Protein AF-A0A9D7BAR5-F1 (afdb_monomer_lite)

Structure (mmCIF, N/CA/C/O backbone):
data_AF-A0A9D7BAR5-F1
#
_entry.id   AF-A0A9D7BAR5-F1
#
loop_
_atom_site.group_PDB
_atom_site.id
_atom_site.type_symbol
_atom_site.label_atom_id
_atom_site.label_alt_id
_atom_site.label_comp_id
_atom_site.label_asym_id
_atom_site.label_entity_id
_atom_site.label_seq_id
_atom_site.pdbx_PDB_ins_code
_atom_site.Cartn_x
_atom_site.Cartn_y
_atom_site.Cartn_z
_atom_site.occupancy
_atom_site.B_iso_or_equiv
_atom_site.auth_seq_id
_atom_site.auth_comp_id
_atom_site.auth_asym_id
_atom_site.auth_atom_id
_atom_site.pdbx_PDB_model_num
ATOM 1 N N . MET A 1 1 ? -45.565 -41.784 27.135 1.00 42.75 1 MET A N 1
ATOM 2 C CA . MET A 1 1 ? -44.894 -41.894 25.822 1.00 42.75 1 MET A CA 1
ATOM 3 C C . MET A 1 1 ? -45.715 -41.114 24.814 1.00 42.75 1 MET A C 1
ATOM 5 O O . MET A 1 1 ? -46.923 -41.298 24.802 1.00 42.75 1 MET A O 1
ATOM 9 N N . ARG A 1 2 ? -45.042 -40.279 24.010 1.00 35.97 2 ARG A N 1
ATOM 10 C CA . ARG A 1 2 ? -45.572 -39.461 22.900 1.00 35.97 2 ARG A CA 1
ATOM 11 C C . ARG A 1 2 ? -46.379 -38.216 23.296 1.00 35.97 2 ARG A C 1
ATOM 13 O O . ARG A 1 2 ? -47.596 -38.167 23.201 1.00 35.97 2 ARG A O 1
ATOM 20 N N . THR A 1 3 ? -45.622 -37.194 23.694 1.00 33.78 3 THR A N 1
ATOM 21 C CA . THR A 1 3 ? -45.846 -35.779 23.347 1.00 33.78 3 THR A CA 1
ATOM 22 C C . THR A 1 3 ? -45.961 -35.663 21.813 1.00 33.78 3 THR A C 1
ATOM 24 O O . THR A 1 3 ? -45.252 -36.369 21.100 1.00 33.78 3 THR A O 1
ATOM 27 N N . LEU A 1 4 ? -46.924 -34.939 21.237 1.00 31.20 4 LEU A N 1
ATOM 28 C CA . LEU A 1 4 ? -47.042 -33.475 21.181 1.00 31.20 4 LEU A CA 1
ATOM 29 C C . LEU A 1 4 ? -48.528 -33.047 21.157 1.00 31.20 4 LEU A C 1
ATOM 31 O O . LEU A 1 4 ? -49.293 -33.640 20.392 1.00 31.20 4 LEU A O 1
ATOM 35 N N . PRO A 1 5 ? -48.953 -32.012 21.908 1.00 35.25 5 PRO A N 1
ATOM 36 C CA . PRO A 1 5 ? -50.265 -31.411 21.725 1.00 35.25 5 PRO A CA 1
ATOM 37 C C . PRO A 1 5 ? -50.228 -30.293 20.666 1.00 35.25 5 PRO A C 1
ATOM 39 O O . PRO A 1 5 ? -49.373 -29.414 20.685 1.00 35.25 5 PRO A O 1
ATOM 42 N N . THR A 1 6 ? -51.195 -30.373 19.754 1.00 39.97 6 THR A N 1
ATOM 43 C CA . THR A 1 6 ? -52.122 -29.293 19.380 1.00 39.97 6 THR A CA 1
ATOM 44 C C . THR A 1 6 ? -51.532 -27.949 18.926 1.00 39.97 6 THR A C 1
ATOM 46 O O . THR A 1 6 ? -51.162 -27.098 19.730 1.00 39.97 6 THR A O 1
ATOM 49 N N . ILE A 1 7 ? -51.582 -27.712 17.610 1.00 48.50 7 ILE A N 1
ATOM 50 C CA . ILE A 1 7 ? -51.491 -26.381 16.995 1.00 48.50 7 ILE A CA 1
ATOM 51 C C . ILE A 1 7 ? -52.663 -25.542 17.521 1.00 48.50 7 ILE A C 1
ATOM 53 O O . ILE A 1 7 ? -53.803 -25.714 17.096 1.00 48.50 7 ILE A O 1
ATOM 57 N N . ALA A 1 8 ? -52.382 -24.658 18.475 1.00 39.81 8 ALA A N 1
ATOM 58 C CA . ALA A 1 8 ? -53.286 -23.598 18.888 1.00 39.81 8 ALA A CA 1
ATOM 59 C C . ALA A 1 8 ? -52.823 -22.304 18.217 1.00 39.81 8 ALA A C 1
ATOM 61 O O . ALA A 1 8 ? -51.756 -21.767 18.515 1.00 39.81 8 ALA A O 1
ATOM 62 N N . LEU A 1 9 ? -53.636 -21.839 17.273 1.00 40.06 9 LEU A N 1
ATOM 63 C CA . LEU A 1 9 ? -53.497 -20.556 16.607 1.00 40.06 9 LEU A CA 1
ATOM 64 C C . LEU A 1 9 ? -53.722 -19.449 17.653 1.00 40.06 9 LEU A C 1
ATOM 66 O O . LEU A 1 9 ? -54.859 -19.153 18.014 1.00 40.06 9 LEU A O 1
ATOM 70 N N . PHE A 1 10 ? -52.641 -18.866 18.173 1.00 37.53 10 PHE A N 1
ATOM 71 C CA . PHE A 1 10 ? -52.701 -17.670 19.010 1.00 37.53 10 PHE A CA 1
ATOM 72 C C . PHE A 1 10 ? -52.436 -16.440 18.143 1.00 37.53 10 PHE A C 1
ATOM 74 O O . PHE A 1 10 ? -51.333 -16.226 17.648 1.00 37.53 10 PHE A O 1
ATOM 81 N N . CYS A 1 11 ? -53.476 -15.630 17.969 1.00 43.91 11 CYS A N 1
ATOM 82 C CA . CYS A 1 11 ? -53.365 -14.256 17.508 1.00 43.91 11 CYS A CA 1
ATOM 83 C C . CYS A 1 11 ? -52.534 -13.472 18.535 1.00 43.91 11 CYS A C 1
ATOM 85 O O . CYS A 1 11 ? -53.003 -13.205 19.640 1.00 43.91 11 CYS A O 1
ATOM 87 N N . CYS A 1 12 ? -51.288 -13.149 18.191 1.00 31.33 12 CYS A N 1
ATOM 88 C CA . CYS A 1 12 ? -50.472 -12.180 18.910 1.00 31.33 12 CYS A CA 1
ATOM 89 C C . CYS A 1 12 ? -49.635 -11.406 17.884 1.00 31.33 12 CYS A C 1
ATOM 91 O O . CYS A 1 12 ? -48.953 -11.978 17.038 1.00 31.33 12 CYS A O 1
ATOM 93 N N . THR A 1 13 ? -49.773 -10.090 17.911 1.00 55.88 13 THR A N 1
ATOM 94 C CA . THR A 1 13 ? -49.319 -9.114 16.921 1.00 55.88 13 THR A CA 1
ATOM 95 C C . THR A 1 13 ? -47.815 -8.849 16.991 1.00 55.88 13 THR A C 1
ATOM 97 O O . THR A 1 13 ? -47.392 -7.840 17.554 1.00 55.88 13 THR A O 1
ATOM 100 N N . ALA A 1 14 ? -46.990 -9.711 16.405 1.00 48.66 14 ALA A N 1
ATOM 101 C CA . ALA A 1 14 ? -45.599 -9.375 16.118 1.00 48.66 14 ALA A CA 1
ATOM 102 C C . ALA A 1 14 ? -45.027 -10.294 15.035 1.00 48.66 14 ALA A C 1
ATOM 104 O O . ALA A 1 14 ? -45.333 -11.480 15.012 1.00 48.66 14 ALA A O 1
ATOM 105 N N . LEU A 1 15 ? -44.107 -9.737 14.242 1.00 50.84 15 LEU A N 1
ATOM 106 C CA . LEU A 1 15 ? -43.194 -10.413 13.309 1.00 50.84 15 LEU A CA 1
ATOM 107 C C . LEU A 1 15 ? -43.725 -10.637 11.887 1.00 50.84 15 LEU A C 1
ATOM 109 O O . LEU A 1 15 ? -44.069 -11.751 11.523 1.00 50.84 15 LEU A O 1
ATOM 113 N N . TRP A 1 16 ? -43.694 -9.585 11.064 1.00 46.00 16 TRP A N 1
ATOM 114 C CA . TRP A 1 16 ? -43.339 -9.667 9.634 1.00 46.00 16 TRP A CA 1
ATOM 115 C C . TRP A 1 16 ? -43.219 -8.231 9.093 1.00 46.00 16 TRP A C 1
ATOM 117 O O . TRP A 1 16 ? -44.154 -7.644 8.568 1.00 46.00 16 TRP A O 1
ATOM 127 N N . SER A 1 17 ? -42.143 -7.498 9.320 1.00 46.53 17 SER A N 1
ATOM 128 C CA . SER A 1 17 ? -40.922 -7.638 8.539 1.00 46.53 17 SER A CA 1
ATOM 129 C C . SER A 1 17 ? -39.871 -6.808 9.264 1.00 46.53 17 SER A C 1
ATOM 131 O O . SER A 1 17 ? -39.924 -5.581 9.225 1.00 46.53 17 SER A O 1
ATOM 133 N N . ALA A 1 18 ? -38.933 -7.442 9.961 1.00 41.94 18 ALA A N 1
ATOM 134 C CA . ALA A 1 18 ? -37.708 -6.730 10.280 1.00 41.94 18 ALA A CA 1
ATOM 135 C C . ALA A 1 18 ? -36.946 -6.617 8.957 1.00 41.94 18 ALA A C 1
ATOM 137 O O . ALA A 1 18 ? -36.392 -7.601 8.471 1.00 41.94 18 ALA A O 1
ATOM 138 N N . ILE A 1 19 ? -36.975 -5.438 8.337 1.00 55.84 19 ILE A N 1
ATOM 139 C CA . ILE A 1 19 ? -35.952 -5.089 7.358 1.00 55.84 19 ILE A CA 1
ATOM 140 C C . ILE A 1 19 ? -34.665 -5.034 8.177 1.00 55.84 19 ILE A C 1
ATOM 142 O O . ILE A 1 19 ? -34.425 -4.072 8.904 1.00 55.84 19 ILE A O 1
ATOM 146 N N . ALA A 1 20 ? -33.880 -6.107 8.131 1.00 47.31 20 ALA A N 1
ATOM 147 C CA . ALA A 1 20 ? -32.487 -6.040 8.518 1.00 47.31 20 ALA A CA 1
ATOM 148 C C . ALA A 1 20 ? -31.831 -5.051 7.553 1.00 47.31 20 ALA A C 1
ATOM 150 O O . ALA A 1 20 ? -31.518 -5.385 6.412 1.00 47.31 20 ALA A O 1
ATOM 151 N N . VAL A 1 21 ? -31.686 -3.804 7.992 1.00 44.41 21 VAL A N 1
ATOM 152 C CA . VAL A 1 21 ? -30.710 -2.905 7.396 1.00 44.41 21 VAL A CA 1
ATOM 153 C C . VAL A 1 21 ? -29.372 -3.533 7.751 1.00 44.41 21 VAL A C 1
ATOM 155 O O . VAL A 1 21 ? -28.931 -3.464 8.896 1.00 44.41 21 VAL A O 1
ATOM 158 N N . ALA A 1 22 ? -28.765 -4.234 6.796 1.00 44.19 22 ALA A N 1
ATOM 159 C CA . ALA A 1 22 ? -27.341 -4.491 6.859 1.00 44.19 22 ALA A CA 1
ATOM 160 C C . ALA A 1 22 ? -26.691 -3.109 6.807 1.00 44.19 22 ALA A C 1
ATOM 162 O O . ALA A 1 22 ? -26.591 -2.508 5.738 1.00 44.19 22 ALA A O 1
ATOM 163 N N . GLN A 1 23 ? -26.362 -2.555 7.971 1.00 48.09 23 GLN A N 1
ATOM 164 C CA . GLN A 1 23 ? -25.491 -1.403 8.019 1.00 48.09 23 GLN A CA 1
ATOM 165 C C . GLN A 1 23 ? -24.161 -1.904 7.477 1.00 48.09 23 GLN A C 1
ATOM 167 O O . GLN A 1 23 ? -23.473 -2.705 8.105 1.00 48.09 23 GLN A O 1
ATOM 172 N N . THR A 1 24 ? -23.852 -1.528 6.243 1.00 54.47 24 THR A N 1
ATOM 173 C CA . THR A 1 24 ? -22.477 -1.551 5.788 1.00 54.47 24 THR A CA 1
ATOM 174 C C . THR A 1 24 ? -21.768 -0.569 6.701 1.00 54.47 24 THR A C 1
ATOM 176 O O . THR A 1 24 ? -21.947 0.641 6.564 1.00 54.47 24 THR A O 1
ATOM 179 N N . ASP A 1 25 ? -21.057 -1.083 7.705 1.00 65.69 25 ASP A N 1
ATOM 180 C CA . ASP A 1 25 ? -20.135 -0.284 8.501 1.00 65.69 25 ASP A CA 1
ATOM 181 C C . ASP A 1 25 ? -19.058 0.210 7.538 1.00 65.69 25 ASP A C 1
ATOM 183 O O . ASP A 1 25 ? -18.058 -0.447 7.259 1.00 65.69 25 ASP A O 1
ATOM 187 N N . HIS A 1 26 ? -19.359 1.335 6.899 1.00 77.56 26 HIS A N 1
ATOM 188 C CA . HIS A 1 26 ? -18.465 1.991 5.980 1.00 77.56 26 HIS A CA 1
ATOM 189 C C . HIS A 1 26 ? -17.325 2.554 6.810 1.00 77.56 26 HIS A C 1
ATOM 191 O O . HIS A 1 26 ? -17.506 3.468 7.615 1.00 77.56 26 HIS A O 1
ATOM 197 N N . GLU A 1 27 ? -16.149 1.989 6.606 1.00 89.75 27 GLU A N 1
ATOM 198 C CA . GLU A 1 27 ? -14.925 2.450 7.226 1.00 89.75 27 GLU A CA 1
ATOM 199 C C . GLU A 1 27 ? -14.026 3.147 6.216 1.00 89.75 27 GLU A C 1
ATOM 201 O O . GLU A 1 27 ? -14.024 2.851 5.019 1.00 89.75 27 GLU A O 1
ATOM 206 N N . VAL A 1 28 ? -13.247 4.090 6.724 1.00 93.50 28 VAL A N 1
ATOM 207 C CA . VAL A 1 28 ? -12.260 4.841 5.968 1.00 93.50 28 VAL A CA 1
ATOM 208 C C . VAL A 1 28 ? -10.882 4.369 6.396 1.00 93.50 28 VAL A C 1
ATOM 210 O O . VAL A 1 28 ? -10.530 4.426 7.576 1.00 93.50 28 VAL A O 1
ATOM 213 N N . LEU A 1 29 ? -10.091 3.923 5.422 1.00 95.75 29 LEU A N 1
ATOM 214 C CA . LEU A 1 29 ? -8.681 3.630 5.633 1.00 95.75 29 LEU A CA 1
ATOM 215 C C . LEU A 1 29 ? -7.851 4.893 5.417 1.00 95.75 29 LEU A C 1
ATOM 217 O O . LEU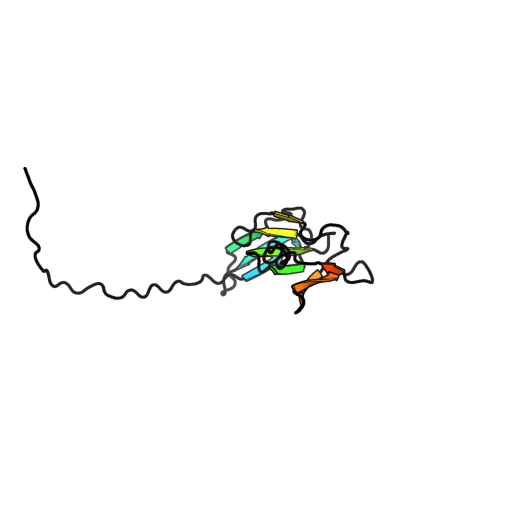 A 1 29 ? -7.980 5.568 4.397 1.00 95.75 29 LEU A O 1
ATOM 221 N N . VAL A 1 30 ? -6.976 5.194 6.371 1.00 96.62 30 VAL A N 1
ATOM 222 C CA . VAL A 1 30 ? -6.102 6.368 6.343 1.00 96.62 30 VAL A CA 1
ATOM 223 C C . VAL A 1 30 ? -4.659 5.918 6.511 1.00 96.62 30 VAL A C 1
ATOM 225 O O . VAL A 1 30 ? -4.311 5.233 7.473 1.00 96.62 30 VAL A O 1
ATOM 228 N N . ASN A 1 31 ? -3.790 6.313 5.585 1.00 95.25 31 ASN A N 1
ATOM 229 C CA . ASN A 1 31 ? -2.360 6.067 5.709 1.00 95.25 31 ASN A CA 1
ATOM 230 C C . ASN A 1 31 ? -1.749 7.018 6.745 1.00 95.25 31 ASN A C 1
ATOM 232 O O . ASN A 1 31 ? -1.883 8.237 6.655 1.00 95.25 31 ASN A O 1
ATOM 236 N N . SER A 1 32 ? -1.021 6.467 7.714 1.00 95.62 32 SER A N 1
ATOM 237 C CA . SER A 1 32 ? -0.320 7.254 8.724 1.00 95.62 32 SER A CA 1
ATOM 238 C C . SER A 1 32 ? 1.184 7.169 8.495 1.00 95.62 32 SER A C 1
ATOM 240 O O . SER A 1 32 ? 1.874 6.268 8.976 1.00 95.62 32 SER A O 1
ATOM 242 N N . ARG A 1 33 ? 1.711 8.142 7.740 1.00 92.56 33 ARG A N 1
ATOM 243 C CA . ARG A 1 33 ? 3.131 8.182 7.354 1.00 92.56 33 ARG A CA 1
ATOM 244 C C . ARG A 1 33 ? 4.073 8.161 8.562 1.00 92.56 33 ARG A C 1
ATOM 246 O O . ARG A 1 33 ? 5.111 7.519 8.499 1.00 92.56 33 ARG A O 1
ATOM 253 N N . GLY A 1 34 ? 3.711 8.844 9.649 1.00 92.00 34 GLY A N 1
ATOM 254 C CA . GLY A 1 34 ? 4.549 8.946 10.849 1.00 92.00 34 GLY A CA 1
ATOM 255 C C . GLY A 1 34 ? 4.607 7.671 11.695 1.00 92.00 34 GLY A C 1
ATOM 256 O O . GLY A 1 34 ? 5.587 7.464 12.401 1.00 92.00 34 GLY A O 1
ATOM 257 N N . THR A 1 35 ? 3.586 6.814 11.617 1.00 95.50 35 THR A N 1
ATOM 258 C CA . THR A 1 35 ? 3.504 5.575 12.415 1.00 95.50 35 THR A CA 1
ATOM 259 C C . THR A 1 35 ? 3.791 4.316 11.600 1.00 95.50 35 THR A C 1
ATOM 261 O O . THR A 1 35 ? 3.881 3.233 12.166 1.00 95.50 35 THR A O 1
ATOM 264 N N . ASN A 1 36 ? 3.979 4.443 10.282 1.00 97.31 36 ASN A N 1
ATOM 265 C CA . ASN A 1 36 ? 4.150 3.317 9.360 1.00 97.31 36 ASN A CA 1
ATOM 266 C C . ASN A 1 36 ? 2.966 2.332 9.369 1.00 97.31 36 ASN A C 1
ATOM 268 O O . ASN A 1 36 ? 3.164 1.138 9.155 1.00 97.31 36 ASN A O 1
ATOM 272 N N . ALA A 1 37 ? 1.753 2.832 9.615 1.00 97.38 37 ALA A N 1
ATOM 273 C CA . ALA A 1 37 ? 0.533 2.036 9.736 1.00 97.38 37 ALA A CA 1
ATOM 274 C C . ALA A 1 37 ? -0.562 2.512 8.768 1.00 97.38 37 ALA A C 1
ATOM 276 O O . ALA A 1 37 ? -0.539 3.646 8.271 1.00 97.38 37 ALA A O 1
ATOM 277 N N . VAL A 1 38 ? -1.553 1.650 8.545 1.00 97.75 38 VAL A N 1
ATOM 278 C CA . VAL A 1 38 ? -2.839 2.030 7.943 1.00 97.75 38 VAL A CA 1
ATOM 279 C C . VAL A 1 38 ? -3.899 1.935 9.025 1.00 97.75 38 VAL A C 1
ATOM 281 O O . VAL A 1 38 ? -4.062 0.886 9.641 1.00 97.75 38 VAL A O 1
ATOM 284 N N . LEU A 1 39 ? -4.604 3.033 9.259 1.00 97.25 39 LEU A N 1
ATOM 285 C CA . LEU A 1 39 ? -5.574 3.196 10.335 1.00 97.25 39 LEU A CA 1
ATOM 286 C C . LEU A 1 39 ? -7.001 3.120 9.790 1.00 97.25 39 LEU A C 1
ATOM 288 O O . LEU A 1 39 ? -7.235 3.477 8.637 1.00 97.25 39 LEU A O 1
ATOM 292 N N . ARG A 1 40 ? -7.945 2.686 10.625 1.00 95.56 40 ARG A N 1
ATOM 293 C CA . ARG A 1 40 ? -9.378 2.588 10.318 1.00 95.56 40 ARG A CA 1
ATOM 294 C C . ARG A 1 40 ? -10.136 3.633 11.110 1.00 95.56 40 ARG A C 1
ATOM 296 O O . ARG A 1 40 ? -9.924 3.774 12.317 1.00 95.56 40 ARG A O 1
ATOM 303 N N . TYR A 1 41 ? -11.043 4.315 10.432 1.00 95.62 41 TYR A N 1
ATOM 304 C CA . TYR A 1 41 ? -11.963 5.269 11.029 1.00 95.62 41 TYR A CA 1
ATOM 305 C C . TYR A 1 41 ? -13.387 4.974 10.579 1.00 95.62 41 TYR A C 1
ATOM 307 O O . TYR A 1 41 ? -13.593 4.495 9.466 1.00 95.62 41 TYR A O 1
ATOM 315 N N . ASP A 1 42 ? -14.372 5.281 11.416 1.00 93.81 42 ASP A N 1
ATOM 316 C CA . ASP A 1 42 ? -15.756 5.337 10.947 1.00 93.81 42 ASP A CA 1
ATOM 317 C C . ASP A 1 42 ? -16.013 6.631 10.151 1.00 93.81 42 ASP A C 1
ATOM 319 O O . ASP A 1 42 ? -15.188 7.549 10.110 1.00 93.81 42 ASP A O 1
ATOM 323 N N . LEU A 1 43 ? -17.188 6.731 9.525 1.00 92.88 43 LEU A N 1
ATOM 324 C CA . LEU A 1 43 ? -17.590 7.934 8.784 1.00 92.88 43 LEU A CA 1
ATOM 325 C C . LEU A 1 43 ? -17.745 9.190 9.659 1.00 92.88 43 LEU A C 1
ATOM 327 O O . LEU A 1 43 ? -17.809 10.296 9.124 1.00 92.88 43 LEU A O 1
ATOM 331 N N . SER A 1 44 ? -17.810 9.037 10.982 1.00 93.06 44 SER A N 1
ATOM 332 C CA . SER A 1 44 ? -17.847 10.153 11.934 1.00 93.06 44 SER A CA 1
ATOM 333 C C . SER A 1 44 ? -16.442 10.596 12.361 1.00 93.06 44 SER A C 1
ATOM 335 O O . SER A 1 44 ? -16.308 11.571 13.099 1.00 93.06 44 SER A O 1
ATOM 337 N N . GLY A 1 45 ? -15.393 9.912 11.890 1.00 91.62 45 GLY A N 1
ATOM 338 C CA . GLY A 1 45 ? -13.999 10.183 12.225 1.00 91.62 45 GLY A CA 1
ATOM 339 C C . GLY A 1 45 ? -13.530 9.549 13.537 1.00 91.62 45 GLY A C 1
ATOM 340 O O . GLY A 1 45 ? -12.444 9.892 14.009 1.00 91.62 45 GLY A O 1
ATOM 341 N N . ASN A 1 46 ? -14.292 8.630 14.136 1.00 95.56 46 ASN A N 1
ATOM 342 C CA . ASN A 1 46 ? -13.829 7.895 15.311 1.00 95.56 46 ASN A CA 1
ATOM 343 C C . ASN A 1 46 ? -12.792 6.852 14.899 1.00 95.56 46 ASN A C 1
ATOM 345 O O . ASN A 1 46 ? -12.982 6.124 13.927 1.00 95.56 46 ASN A O 1
ATOM 349 N N . PHE A 1 47 ? -11.700 6.764 15.656 1.00 95.50 47 PHE A N 1
ATOM 350 C CA . PHE A 1 47 ? -10.663 5.763 15.433 1.00 95.50 47 PHE A CA 1
ATOM 351 C C . PHE A 1 47 ? -11.158 4.367 15.831 1.00 95.50 47 PHE A C 1
ATOM 353 O O . PHE A 1 47 ? -11.570 4.159 16.971 1.00 95.50 47 PHE A O 1
ATOM 360 N N . LEU A 1 48 ? -11.081 3.415 14.900 1.00 95.06 48 LEU A N 1
ATOM 361 C CA . LEU A 1 48 ? -11.534 2.031 15.082 1.00 95.06 48 LEU A CA 1
ATOM 362 C C . LEU A 1 48 ? -10.380 1.046 15.318 1.00 95.06 48 LEU A C 1
ATOM 364 O O . LEU A 1 48 ? -10.612 -0.072 15.772 1.00 95.06 48 LEU A O 1
ATOM 368 N N . GLY A 1 49 ? -9.143 1.443 15.012 1.00 94.69 49 GLY A N 1
ATOM 369 C CA . GLY A 1 49 ? -7.958 0.602 15.167 1.00 94.69 49 GLY A CA 1
ATOM 370 C C . GLY A 1 49 ? -7.016 0.651 13.968 1.00 94.69 49 GLY A C 1
ATOM 371 O O . GLY A 1 49 ? -7.206 1.411 13.018 1.00 94.69 49 GLY A O 1
ATOM 372 N N . GLU A 1 50 ? -5.981 -0.182 14.009 1.00 96.19 50 GLU A N 1
ATOM 373 C CA . GLU A 1 50 ? -5.074 -0.383 12.878 1.00 96.19 50 GLU A CA 1
ATOM 374 C C . GLU A 1 50 ? -5.669 -1.425 11.919 1.00 96.19 50 GLU A C 1
ATOM 376 O O . GLU A 1 50 ? -6.108 -2.494 12.342 1.00 96.19 50 GLU A O 1
ATOM 381 N N . PHE A 1 51 ? -5.693 -1.111 10.623 1.00 97.25 51 PHE A N 1
ATOM 382 C CA . PHE A 1 51 ? -5.922 -2.094 9.563 1.00 97.25 51 PHE A CA 1
ATOM 383 C C . PHE A 1 51 ? -4.624 -2.837 9.259 1.00 97.25 51 PHE A C 1
ATOM 385 O O . PHE A 1 51 ? -4.559 -4.054 9.367 1.00 97.25 51 PHE A O 1
ATOM 392 N N . VAL A 1 52 ? -3.567 -2.088 8.935 1.00 97.75 52 VAL A N 1
ATOM 393 C CA . VAL A 1 52 ? -2.212 -2.622 8.777 1.00 97.75 52 VAL A CA 1
ATOM 394 C C . VAL A 1 52 ? -1.393 -2.156 9.961 1.00 97.75 52 VAL A C 1
ATOM 396 O O . VAL A 1 52 ? -1.200 -0.949 10.135 1.00 97.75 52 VAL A O 1
ATOM 399 N N . ALA A 1 53 ? -0.894 -3.121 10.731 1.00 97.31 53 ALA A N 1
ATOM 400 C CA . ALA A 1 53 ? -0.064 -2.844 11.890 1.00 97.31 53 ALA A CA 1
ATOM 401 C C . ALA A 1 53 ? 1.213 -2.083 11.515 1.00 97.31 53 ALA A C 1
ATOM 403 O O . ALA A 1 53 ? 1.793 -2.313 10.446 1.00 97.31 53 ALA A O 1
ATOM 404 N N . ALA A 1 54 ? 1.673 -1.213 12.412 1.00 97.44 54 ALA A N 1
ATOM 405 C CA . ALA A 1 54 ? 2.887 -0.423 12.217 1.00 97.44 54 ALA A CA 1
ATOM 406 C C . ALA A 1 54 ? 4.085 -1.281 11.758 1.00 97.44 54 ALA A C 1
ATOM 408 O O . ALA A 1 54 ? 4.506 -2.217 12.440 1.00 97.44 54 ALA A O 1
ATOM 409 N N . GLY A 1 55 ? 4.645 -0.965 10.586 1.00 96.56 55 GLY A N 1
ATOM 410 C CA . GLY A 1 55 ? 5.816 -1.655 10.033 1.00 96.56 55 GLY A CA 1
ATOM 411 C C . GLY A 1 55 ? 5.567 -3.081 9.520 1.00 96.56 55 GLY A C 1
ATOM 412 O O . GLY A 1 55 ? 6.521 -3.750 9.112 1.00 96.56 55 GLY A O 1
ATOM 413 N N . SER A 1 56 ? 4.316 -3.558 9.506 1.00 97.44 56 SER A N 1
ATOM 414 C CA . SER A 1 56 ? 3.956 -4.881 8.978 1.00 97.44 56 SER A CA 1
ATOM 415 C C . SER A 1 56 ? 4.465 -5.061 7.544 1.00 97.44 56 SER A C 1
ATOM 417 O O . SER A 1 56 ? 4.410 -4.136 6.737 1.00 97.44 56 SER A O 1
ATOM 419 N N . GLY A 1 57 ? 5.047 -6.224 7.231 1.00 95.31 57 GLY A N 1
ATOM 420 C CA . GLY A 1 57 ? 5.642 -6.485 5.911 1.00 95.31 57 GLY A CA 1
ATOM 421 C C . GLY A 1 57 ? 6.806 -5.558 5.521 1.00 95.31 57 GLY A C 1
ATOM 422 O O . GLY A 1 57 ? 7.177 -5.486 4.343 1.00 95.31 57 GLY A O 1
ATOM 423 N N . GLY A 1 58 ? 7.372 -4.822 6.485 1.00 96.44 58 GLY A N 1
ATOM 424 C CA . GLY A 1 58 ? 8.378 -3.789 6.244 1.00 96.44 58 GLY A CA 1
ATOM 425 C C . GLY A 1 58 ? 7.801 -2.508 5.639 1.00 96.44 58 GLY A C 1
ATOM 426 O O . GLY A 1 58 ? 8.504 -1.823 4.899 1.00 96.44 58 GLY A O 1
ATOM 427 N N . LEU A 1 59 ? 6.524 -2.195 5.881 1.00 97.19 59 LEU A N 1
ATOM 428 C CA . LEU A 1 59 ? 5.903 -0.944 5.445 1.00 97.19 59 LEU A CA 1
ATOM 429 C C . LEU A 1 59 ? 6.614 0.265 6.064 1.00 97.19 59 LEU A C 1
ATOM 431 O O . LEU A 1 59 ? 6.803 0.318 7.276 1.00 97.19 59 LEU A O 1
ATOM 435 N N . VAL A 1 60 ? 6.992 1.247 5.242 1.00 96.94 60 VAL A N 1
ATOM 436 C CA . VAL A 1 60 ? 7.655 2.470 5.720 1.00 96.94 60 VAL A CA 1
ATOM 437 C C . VAL A 1 60 ? 7.079 3.690 5.017 1.00 96.94 60 VAL A C 1
ATOM 439 O O . VAL A 1 60 ? 7.220 3.857 3.806 1.00 96.94 60 VAL A O 1
ATOM 442 N N . GLY A 1 61 ? 6.470 4.574 5.806 1.00 96.12 61 GLY A N 1
ATOM 443 C CA . GLY A 1 61 ? 5.896 5.836 5.365 1.00 96.12 61 GLY A CA 1
ATOM 444 C C . GLY A 1 61 ? 4.806 5.665 4.307 1.00 96.12 61 GLY A C 1
ATOM 445 O O . GLY A 1 61 ? 5.016 6.150 3.198 1.00 96.12 61 GLY A O 1
ATOM 446 N N . PRO A 1 62 ? 3.678 4.992 4.608 1.00 97.12 62 PRO A N 1
ATOM 447 C CA . PRO A 1 62 ? 2.640 4.707 3.621 1.00 97.12 62 PRO A CA 1
ATOM 448 C C . PRO A 1 62 ? 2.095 5.982 2.953 1.00 97.12 62 PRO A C 1
ATOM 450 O O . PRO A 1 62 ? 1.838 6.975 3.640 1.00 97.12 62 PRO A O 1
ATOM 453 N N . GLU A 1 63 ? 1.901 5.955 1.630 1.00 95.56 63 GLU A N 1
ATOM 454 C CA . GLU A 1 63 ? 1.493 7.120 0.815 1.00 95.56 63 GLU A CA 1
ATOM 455 C C . GLU A 1 63 ? 0.168 6.943 0.064 1.00 95.56 63 GLU A C 1
ATOM 457 O O . GLU A 1 63 ? -0.537 7.929 -0.191 1.00 95.56 63 GLU A O 1
ATOM 462 N N . ASP A 1 64 ? -0.169 5.712 -0.314 1.00 96.31 64 ASP A N 1
ATOM 463 C CA . ASP A 1 64 ? -1.401 5.407 -1.033 1.00 96.31 64 ASP A CA 1
ATOM 464 C C . ASP A 1 64 ? -1.942 4.036 -0.644 1.00 96.31 64 ASP A C 1
ATOM 466 O O . ASP A 1 64 ? -1.182 3.123 -0.318 1.00 96.31 64 ASP A O 1
ATOM 470 N N . ILE A 1 65 ? -3.267 3.920 -0.674 1.00 96.81 65 ILE A N 1
ATOM 471 C CA . ILE A 1 65 ? -4.014 2.703 -0.359 1.00 96.81 65 ILE A CA 1
ATOM 472 C C . ILE A 1 65 ? -4.895 2.415 -1.566 1.00 96.81 65 ILE A C 1
ATOM 474 O O . ILE A 1 65 ? -5.716 3.246 -1.950 1.00 96.81 65 ILE A O 1
ATOM 478 N N . PHE A 1 66 ? -4.728 1.241 -2.162 1.00 95.81 66 PHE A N 1
ATOM 479 C CA . PHE A 1 66 ? -5.454 0.844 -3.357 1.00 95.81 66 PHE A CA 1
ATOM 480 C C . PHE A 1 66 ? -6.157 -0.495 -3.141 1.00 95.81 66 PHE A C 1
ATOM 482 O O . PHE A 1 66 ? -5.516 -1.508 -2.865 1.00 95.81 66 PHE A O 1
ATOM 489 N N . PHE A 1 67 ? -7.482 -0.505 -3.284 1.00 93.81 67 PHE A N 1
ATOM 490 C CA . PHE A 1 67 ? -8.283 -1.725 -3.235 1.00 93.81 67 PHE A CA 1
ATOM 491 C C . PHE A 1 67 ? -8.194 -2.437 -4.579 1.00 93.81 67 PHE A C 1
ATOM 493 O O . PHE A 1 67 ? -8.757 -1.987 -5.579 1.00 93.81 67 PHE A O 1
ATOM 500 N N . HIS A 1 68 ? -7.458 -3.539 -4.611 1.00 92.62 68 HIS A N 1
ATOM 501 C CA . HIS A 1 68 ? -7.244 -4.290 -5.832 1.00 92.62 68 HIS A CA 1
ATOM 502 C C . HIS A 1 68 ? -8.435 -5.228 -6.115 1.00 92.62 68 HIS A C 1
ATOM 504 O O . HIS A 1 68 ? -9.010 -5.788 -5.178 1.00 92.62 68 HIS A O 1
ATOM 510 N N . PRO A 1 69 ? -8.819 -5.444 -7.392 1.00 90.19 69 PRO A N 1
ATOM 511 C CA . PRO A 1 69 ? -9.984 -6.265 -7.750 1.00 90.19 69 PRO A CA 1
ATOM 512 C C . PRO A 1 69 ? -9.954 -7.719 -7.259 1.00 90.19 69 PRO A C 1
ATOM 514 O O . PRO A 1 69 ? -10.992 -8.370 -7.210 1.00 90.19 69 PRO A O 1
ATOM 517 N N . ASP A 1 70 ? -8.784 -8.239 -6.888 1.00 89.75 70 ASP A N 1
ATOM 518 C CA . ASP A 1 70 ? -8.645 -9.580 -6.305 1.00 89.75 70 ASP A CA 1
ATOM 519 C C . ASP A 1 70 ? -8.971 -9.648 -4.802 1.00 89.75 70 ASP A C 1
ATOM 521 O O . ASP A 1 70 ? -8.759 -10.688 -4.180 1.00 89.75 70 ASP A O 1
ATOM 525 N N . GLY A 1 71 ? -9.457 -8.550 -4.218 1.00 91.75 71 GLY A N 1
ATOM 526 C CA . GLY A 1 71 ? -9.808 -8.457 -2.804 1.00 91.75 71 GLY A CA 1
ATOM 527 C C . GLY A 1 71 ? -8.624 -8.170 -1.883 1.00 91.75 71 GLY A C 1
ATOM 528 O O . GLY A 1 71 ? -8.795 -8.190 -0.668 1.00 91.75 71 GLY A O 1
ATOM 529 N N . SER A 1 72 ? -7.429 -7.902 -2.420 1.00 95.38 72 SER A N 1
ATOM 530 C CA . SER A 1 72 ? -6.291 -7.439 -1.621 1.00 95.38 72 SER A CA 1
ATOM 531 C C . SER A 1 72 ? -6.203 -5.915 -1.557 1.00 95.38 72 SER A C 1
ATOM 533 O O . SER A 1 72 ? -6.672 -5.199 -2.440 1.00 95.38 72 SER A O 1
ATOM 535 N N . VAL A 1 73 ? -5.574 -5.411 -0.500 1.00 96.75 73 VAL A N 1
ATOM 536 C CA . VAL A 1 73 ? -5.229 -3.997 -0.355 1.00 96.75 73 VAL A CA 1
ATOM 537 C C . VAL A 1 73 ? -3.752 -3.829 -0.670 1.00 96.75 73 VAL A C 1
ATOM 539 O O . VAL A 1 73 ? -2.891 -4.464 -0.062 1.00 96.75 73 VAL A O 1
ATOM 542 N N . LEU A 1 74 ? -3.457 -2.971 -1.637 1.00 96.38 74 LEU A N 1
ATOM 543 C CA . LEU A 1 74 ? -2.103 -2.584 -1.991 1.00 96.38 74 LEU A CA 1
ATOM 544 C C . LEU A 1 74 ? -1.755 -1.287 -1.273 1.00 96.38 74 LEU A C 1
ATOM 546 O O . LEU A 1 74 ? -2.556 -0.353 -1.246 1.00 96.38 74 LEU A O 1
ATOM 550 N N . VAL A 1 75 ? -0.556 -1.224 -0.707 1.00 97.31 75 VAL A N 1
ATOM 551 C CA . VAL A 1 75 ? -0.048 -0.034 -0.027 1.00 97.31 75 VAL A CA 1
ATOM 552 C C . VAL A 1 75 ? 1.349 0.274 -0.540 1.00 97.31 75 VAL A C 1
ATOM 554 O O . VAL A 1 75 ? 2.238 -0.581 -0.557 1.00 97.31 75 VAL A O 1
ATOM 557 N N . THR A 1 76 ? 1.546 1.512 -0.961 1.00 95.62 76 THR A N 1
ATOM 558 C CA . THR A 1 76 ? 2.859 2.073 -1.291 1.00 95.62 76 THR A CA 1
ATOM 559 C C . THR A 1 76 ? 3.400 2.844 -0.104 1.00 95.62 76 THR A C 1
ATOM 561 O O . THR A 1 76 ? 2.638 3.316 0.741 1.00 95.62 76 THR A O 1
ATOM 564 N N . GLY A 1 77 ? 4.718 2.999 -0.037 1.00 94.88 77 GLY A N 1
ATOM 565 C CA . GLY A 1 77 ? 5.355 3.757 1.027 1.00 94.88 77 GLY A CA 1
ATOM 566 C C . GLY A 1 77 ? 6.618 4.454 0.559 1.00 94.88 77 GLY A C 1
ATOM 567 O O . GLY A 1 77 ? 7.387 3.917 -0.239 1.00 94.88 77 GLY A O 1
ATOM 568 N N . P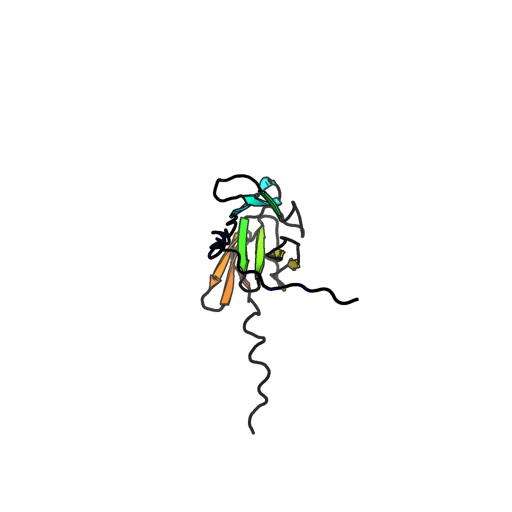HE A 1 78 ? 6.851 5.643 1.107 1.00 92.94 78 PHE A N 1
ATOM 569 C CA . PHE A 1 78 ? 7.999 6.484 0.797 1.00 92.94 78 PHE A CA 1
ATOM 570 C C . PHE A 1 78 ? 9.329 5.762 1.032 1.00 92.94 78 PHE A C 1
ATOM 572 O O . PHE A 1 78 ? 10.270 5.960 0.280 1.00 92.94 78 PHE A O 1
ATOM 579 N N . GLY A 1 79 ? 9.428 4.924 2.066 1.00 92.75 79 GLY A N 1
ATOM 580 C CA . GLY A 1 79 ? 10.652 4.178 2.374 1.00 92.75 79 GLY A CA 1
ATOM 581 C C . GLY A 1 79 ? 10.737 2.809 1.699 1.00 92.75 79 GLY A C 1
ATOM 582 O O 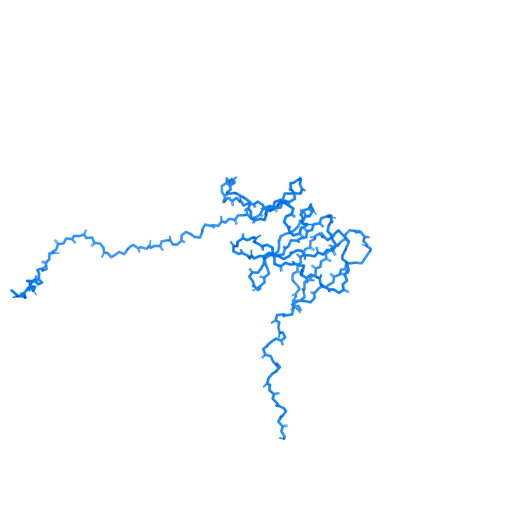. GLY A 1 79 ? 11.632 2.031 2.023 1.00 92.75 79 GLY A O 1
ATOM 583 N N . ASN A 1 80 ? 9.797 2.468 0.817 1.00 93.25 80 ASN A N 1
ATOM 584 C CA . ASN A 1 80 ? 9.712 1.139 0.230 1.00 93.25 80 ASN A CA 1
ATOM 585 C C . ASN A 1 80 ? 10.267 1.081 -1.196 1.00 93.25 80 ASN A C 1
ATOM 587 O O . ASN A 1 80 ? 10.304 2.062 -1.936 1.00 93.25 80 ASN A O 1
ATOM 591 N N . THR A 1 81 ? 10.689 -0.122 -1.579 1.00 92.50 81 THR A N 1
ATOM 592 C CA . THR A 1 81 ? 11.179 -0.459 -2.923 1.00 92.50 81 THR A CA 1
ATOM 593 C C . THR A 1 81 ? 10.251 -1.425 -3.658 1.00 92.50 81 THR A C 1
ATOM 595 O O . THR A 1 81 ? 10.588 -1.942 -4.721 1.00 92.50 81 THR A O 1
ATOM 598 N N . ALA A 1 82 ? 9.067 -1.666 -3.098 1.00 92.88 82 ALA A N 1
ATOM 599 C CA . ALA A 1 82 ? 8.031 -2.518 -3.652 1.00 92.88 82 ALA A CA 1
ATOM 600 C C . ALA A 1 82 ? 6.653 -2.050 -3.168 1.00 92.88 82 ALA A C 1
ATOM 602 O O . ALA A 1 82 ? 6.542 -1.375 -2.140 1.00 92.88 82 ALA A O 1
ATOM 603 N N . ILE A 1 83 ? 5.610 -2.431 -3.902 1.00 94.75 83 ILE A N 1
ATOM 604 C CA . ILE A 1 83 ? 4.216 -2.286 -3.469 1.00 94.75 83 ILE A CA 1
ATOM 605 C C . ILE A 1 83 ? 3.919 -3.416 -2.485 1.00 94.75 83 ILE A C 1
ATOM 607 O O . ILE A 1 83 ? 4.108 -4.586 -2.818 1.00 94.75 83 ILE A O 1
ATOM 611 N N . LYS A 1 84 ? 3.442 -3.079 -1.289 1.00 96.00 84 LYS A N 1
ATOM 612 C CA . LYS A 1 84 ? 3.083 -4.049 -0.252 1.00 96.00 84 LYS A CA 1
ATOM 613 C C . LYS A 1 84 ? 1.651 -4.528 -0.460 1.00 96.00 84 LYS A C 1
ATOM 615 O O . LYS A 1 84 ? 0.774 -3.714 -0.731 1.00 96.00 84 LYS A O 1
ATOM 620 N N . ARG A 1 85 ? 1.408 -5.832 -0.329 1.00 96.94 85 ARG A N 1
ATOM 621 C CA . ARG A 1 85 ? 0.087 -6.453 -0.476 1.00 96.94 85 ARG A CA 1
ATOM 622 C C . ARG A 1 85 ? -0.417 -6.964 0.865 1.00 96.94 85 ARG A C 1
ATOM 624 O O . ARG A 1 85 ? 0.306 -7.662 1.574 1.00 96.94 85 ARG A O 1
ATOM 631 N N . TYR A 1 86 ? -1.674 -6.675 1.161 1.00 97.81 86 TYR A N 1
ATOM 632 C CA . TYR A 1 86 ? -2.365 -7.096 2.372 1.00 97.81 86 TYR A CA 1
ATOM 633 C C . TYR A 1 86 ? -3.697 -7.747 2.031 1.00 97.81 86 TYR A C 1
ATOM 635 O O . TYR A 1 86 ? -4.300 -7.470 0.995 1.00 97.81 86 TYR A O 1
ATOM 643 N N . ASP A 1 87 ? -4.159 -8.616 2.911 1.00 97.12 87 ASP A N 1
ATOM 644 C CA . ASP A 1 87 ? -5.496 -9.178 2.858 1.00 97.12 87 ASP A CA 1
ATOM 645 C C . ASP A 1 87 ? -6.531 -8.065 3.066 1.00 97.12 87 ASP A C 1
ATOM 647 O O . ASP A 1 87 ? -6.432 -7.294 4.020 1.00 97.12 87 ASP A O 1
ATOM 651 N N . GLY A 1 88 ? -7.506 -7.943 2.162 1.00 94.81 88 GLY A N 1
ATOM 652 C CA . GLY A 1 88 ? -8.445 -6.821 2.193 1.00 94.81 88 GLY A CA 1
ATOM 653 C C . GLY A 1 88 ? -9.479 -6.884 3.314 1.00 94.81 88 GLY A C 1
ATOM 654 O O . GLY A 1 88 ? -10.095 -5.865 3.604 1.00 94.81 88 GLY A O 1
ATOM 655 N N . ALA A 1 89 ? -9.655 -8.038 3.962 1.00 93.38 89 ALA A N 1
ATOM 656 C CA . ALA A 1 89 ? -10.580 -8.187 5.083 1.00 93.38 89 ALA A CA 1
ATOM 657 C C . ALA A 1 89 ? -9.884 -7.985 6.437 1.00 93.38 89 ALA A C 1
ATOM 659 O O . ALA A 1 89 ? -10.473 -7.445 7.371 1.00 93.38 89 ALA A O 1
ATOM 660 N N . THR A 1 90 ? -8.634 -8.434 6.553 1.00 94.75 90 THR A N 1
ATOM 661 C CA . THR A 1 90 ? -7.919 -8.516 7.835 1.00 94.75 90 THR A CA 1
ATOM 662 C C . THR A 1 90 ? -6.740 -7.558 7.955 1.00 94.75 90 THR A C 1
ATOM 664 O O . THR A 1 90 ? -6.270 -7.333 9.066 1.00 94.75 90 THR A O 1
ATOM 667 N N . GLY A 1 91 ? -6.228 -7.028 6.840 1.00 95.62 91 GLY A N 1
ATOM 668 C CA . GLY A 1 91 ? -5.005 -6.224 6.808 1.00 95.62 91 GLY A CA 1
ATOM 669 C C . GLY A 1 91 ? -3.721 -7.026 7.065 1.00 95.62 91 GLY A C 1
ATOM 670 O O . GLY A 1 91 ? -2.647 -6.449 7.253 1.00 95.62 91 GLY A O 1
ATOM 671 N N . GLY A 1 92 ? -3.797 -8.362 7.056 1.00 97.62 92 GLY A N 1
ATOM 672 C CA . GLY A 1 92 ? -2.635 -9.242 7.181 1.00 97.62 92 GLY A CA 1
ATOM 673 C C . GLY A 1 92 ? -1.709 -9.146 5.966 1.00 97.62 92 GLY A C 1
ATOM 674 O O . GLY A 1 92 ? -2.175 -9.117 4.831 1.00 97.62 92 GLY A O 1
ATOM 675 N N . PHE A 1 93 ? -0.392 -9.095 6.176 1.00 97.75 93 PHE A N 1
ATOM 676 C CA . PHE A 1 93 ? 0.577 -8.983 5.080 1.00 97.75 93 PHE A CA 1
ATOM 677 C C . PHE A 1 93 ? 0.646 -10.270 4.245 1.00 97.75 93 PHE A C 1
ATOM 679 O O . PHE A 1 93 ? 0.866 -11.353 4.783 1.00 97.75 93 PHE A O 1
ATOM 686 N N . LEU A 1 94 ? 0.497 -10.135 2.925 1.00 96.81 94 LEU A N 1
ATOM 687 C CA . LEU A 1 94 ? 0.495 -11.240 1.960 1.00 96.81 94 LEU A CA 1
ATOM 688 C C . LEU A 1 94 ? 1.783 -11.328 1.128 1.00 96.81 94 LEU A C 1
ATOM 690 O O . LEU A 1 94 ? 2.000 -12.331 0.451 1.00 96.81 94 LEU A O 1
ATOM 694 N N . GLY A 1 95 ? 2.629 -10.296 1.155 1.00 94.81 95 GLY A N 1
ATOM 695 C CA . GLY A 1 95 ? 3.869 -10.232 0.379 1.00 94.81 95 GLY A CA 1
ATOM 696 C C . GLY A 1 95 ? 3.999 -8.954 -0.446 1.00 94.81 95 GLY A C 1
ATOM 697 O O . GLY A 1 95 ? 3.172 -8.046 -0.371 1.00 94.81 95 GLY A O 1
ATOM 698 N N . ASP A 1 96 ? 5.051 -8.885 -1.254 1.00 93.88 96 ASP A N 1
ATOM 699 C CA . ASP A 1 96 ? 5.245 -7.790 -2.202 1.00 93.88 96 ASP A CA 1
ATOM 700 C C . ASP A 1 96 ? 4.470 -8.080 -3.499 1.00 93.88 96 ASP A C 1
ATOM 702 O O . ASP A 1 96 ? 4.559 -9.172 -4.059 1.00 93.88 96 ASP A O 1
ATOM 706 N N . PHE A 1 97 ? 3.692 -7.106 -3.980 1.00 90.75 97 PHE A N 1
ATOM 707 C CA . PHE A 1 97 ? 2.925 -7.220 -5.225 1.00 90.75 97 PHE A CA 1
ATOM 708 C C . PHE A 1 97 ? 3.813 -7.027 -6.458 1.00 90.75 97 PHE A C 1
ATOM 710 O O . PHE A 1 97 ? 3.715 -7.771 -7.430 1.00 90.75 97 PHE A O 1
ATOM 717 N N . SER A 1 98 ? 4.690 -6.023 -6.426 1.00 83.88 98 SER A N 1
ATOM 718 C CA . SER A 1 98 ? 5.622 -5.759 -7.520 1.00 83.88 98 SER A CA 1
ATOM 719 C C . SER A 1 98 ? 6.825 -6.696 -7.421 1.00 83.88 98 SER A C 1
ATOM 721 O O . SER A 1 98 ? 7.642 -6.557 -6.511 1.00 83.88 98 SER A O 1
ATOM 723 N N . THR A 1 99 ? 6.960 -7.617 -8.375 1.00 77.12 99 THR A N 1
ATOM 724 C CA . THR A 1 99 ? 8.097 -8.546 -8.476 1.00 77.12 99 THR A CA 1
ATOM 725 C C . THR A 1 99 ? 8.901 -8.306 -9.756 1.00 77.12 99 THR A C 1
ATOM 72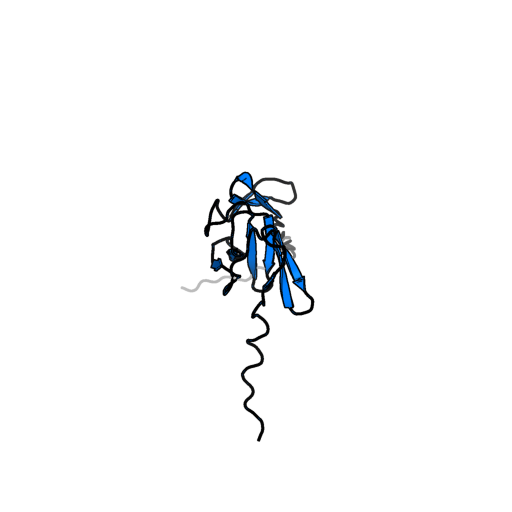7 O O . THR A 1 99 ? 8.333 -7.936 -10.780 1.00 77.12 99 THR A O 1
ATOM 730 N N . GLY A 1 100 ? 10.211 -8.571 -9.731 1.00 74.19 100 GLY A N 1
ATOM 731 C CA . GLY A 1 100 ? 11.072 -8.548 -10.927 1.00 74.19 100 GLY A CA 1
ATOM 732 C C . GLY A 1 100 ? 11.803 -7.227 -11.197 1.00 74.19 100 GLY A C 1
ATOM 733 O O . GLY A 1 100 ? 12.674 -7.185 -12.061 1.00 74.19 100 GLY A O 1
ATOM 734 N N . TYR A 1 101 ? 11.506 -6.167 -10.447 1.00 76.19 101 TYR A N 1
ATOM 735 C CA . TYR A 1 101 ? 12.277 -4.922 -10.420 1.00 76.19 101 TYR A CA 1
ATOM 736 C C . TYR A 1 101 ? 12.003 -4.159 -9.120 1.00 76.19 101 TYR A C 1
ATOM 738 O O . TYR A 1 101 ? 10.959 -4.340 -8.496 1.00 76.19 101 TYR A O 1
ATOM 746 N N . LEU A 1 102 ? 12.943 -3.298 -8.722 1.00 85.69 102 LEU A N 1
ATOM 747 C CA . LEU A 1 102 ? 12.782 -2.427 -7.559 1.00 85.69 102 LEU A CA 1
ATOM 748 C C . LEU A 1 102 ? 12.115 -1.111 -7.964 1.00 85.69 102 LEU A C 1
ATOM 750 O O . LEU A 1 102 ? 12.490 -0.482 -8.957 1.00 85.69 102 LEU A O 1
ATOM 754 N N . LEU A 1 103 ? 11.141 -0.693 -7.165 1.00 88.50 103 LEU A N 1
ATOM 755 C CA . LEU A 1 103 ? 10.635 0.673 -7.136 1.00 88.50 103 LEU A CA 1
ATOM 756 C C . LEU A 1 103 ? 11.547 1.538 -6.262 1.00 88.50 103 LEU A C 1
ATOM 758 O O . LEU A 1 103 ? 12.356 1.031 -5.483 1.00 88.50 103 LEU A O 1
ATOM 762 N N . ASN A 1 104 ? 11.413 2.854 -6.380 1.00 90.00 104 ASN A N 1
ATOM 763 C CA . ASN A 1 104 ? 12.125 3.797 -5.528 1.00 90.00 104 ASN A CA 1
ATOM 764 C C . ASN A 1 104 ? 11.160 4.874 -5.046 1.00 90.00 104 ASN A C 1
ATOM 766 O O . ASN A 1 104 ? 10.824 5.767 -5.822 1.00 90.00 104 ASN A O 1
ATOM 770 N N . THR A 1 105 ? 10.721 4.750 -3.793 1.00 91.62 105 THR A N 1
ATOM 771 C CA . THR A 1 105 ? 9.744 5.640 -3.151 1.00 91.62 105 THR A CA 1
ATOM 772 C C . THR A 1 105 ? 8.420 5.723 -3.935 1.00 91.62 105 THR A C 1
ATOM 774 O O . THR A 1 105 ? 8.036 6.781 -4.447 1.00 91.62 105 THR A O 1
ATOM 777 N N . PRO A 1 106 ? 7.716 4.585 -4.110 1.00 92.19 106 PRO A N 1
ATOM 778 C CA . PRO A 1 106 ? 6.437 4.574 -4.799 1.00 92.19 106 PRO A CA 1
ATOM 779 C C . PRO A 1 106 ? 5.395 5.379 -4.017 1.00 92.19 106 PRO A C 1
ATOM 781 O O . PRO A 1 106 ? 5.353 5.341 -2.789 1.00 92.19 106 PRO A O 1
ATOM 784 N N . SER A 1 107 ? 4.550 6.086 -4.762 1.00 91.94 107 SER A N 1
ATOM 785 C CA . SER A 1 107 ? 3.575 7.045 -4.244 1.00 91.94 107 SER A CA 1
ATOM 786 C C . SER A 1 107 ? 2.168 6.649 -4.675 1.00 91.94 107 SER A C 1
ATOM 788 O O . SER A 1 107 ? 1.587 5.762 -4.066 1.00 91.94 107 SER A O 1
ATOM 790 N N . LYS A 1 108 ? 1.614 7.245 -5.731 1.00 92.25 108 LYS A N 1
ATOM 791 C CA . LYS A 1 108 ? 0.234 7.013 -6.163 1.00 92.25 108 LYS A CA 1
ATOM 792 C C . LYS A 1 108 ? 0.092 5.823 -7.098 1.00 92.25 108 LYS A C 1
ATOM 794 O O . LYS A 1 108 ? 0.969 5.570 -7.925 1.00 92.25 108 LYS A O 1
ATOM 799 N N . MET A 1 109 ? -1.031 5.124 -6.964 1.00 92.81 109 MET A N 1
ATOM 800 C CA . MET A 1 109 ? -1.419 3.983 -7.783 1.00 92.81 109 MET A CA 1
ATOM 801 C C . MET A 1 109 ? -2.753 4.242 -8.489 1.00 92.81 109 MET A C 1
ATOM 803 O O . MET A 1 109 ? -3.655 4.862 -7.932 1.00 92.81 109 MET A O 1
ATOM 807 N N . SER A 1 110 ? -2.901 3.745 -9.716 1.00 92.38 110 SER A N 1
ATOM 808 C CA . SER A 1 110 ? -4.183 3.749 -10.425 1.00 92.38 110 SER A CA 1
ATOM 809 C C . SER A 1 110 ? -4.266 2.600 -11.420 1.00 92.38 110 SER A C 1
ATOM 811 O O . SER A 1 110 ? -3.270 2.246 -12.049 1.00 92.38 110 SER A O 1
ATOM 813 N N . MET A 1 111 ? -5.455 2.025 -11.583 1.00 90.31 111 MET A N 1
ATOM 814 C CA . MET A 1 111 ? -5.703 1.026 -12.621 1.00 90.31 111 MET A CA 1
ATOM 815 C C . MET A 1 111 ? -6.027 1.711 -13.944 1.00 90.31 111 MET A C 1
ATOM 817 O O . MET A 1 111 ? -6.901 2.576 -14.011 1.00 90.31 111 MET A O 1
ATOM 821 N N . GLY A 1 112 ? -5.330 1.306 -15.000 1.00 87.56 112 GLY A N 1
ATOM 822 C CA . GLY A 1 112 ? -5.643 1.723 -16.357 1.00 87.56 112 GLY A CA 1
ATOM 823 C C . GLY A 1 112 ? -6.746 0.877 -17.001 1.00 87.56 112 GLY A C 1
ATOM 824 O O . GLY A 1 112 ? -7.084 -0.207 -16.515 1.00 87.56 112 GLY A O 1
ATOM 825 N N . PRO A 1 113 ? -7.295 1.340 -18.139 1.00 87.56 113 PRO A N 1
ATOM 826 C CA . PRO A 1 113 ? -8.285 0.589 -18.919 1.00 87.56 113 PRO A CA 1
ATOM 827 C C . PRO A 1 113 ? -7.723 -0.713 -19.519 1.00 87.56 113 PRO A C 1
ATOM 829 O O . PRO A 1 113 ? -8.474 -1.599 -19.912 1.00 87.56 113 PRO A O 1
ATOM 832 N N . ASP A 1 114 ? -6.401 -0.839 -19.574 1.00 87.62 114 ASP A N 1
ATOM 833 C CA . ASP A 1 114 ? -5.637 -2.010 -20.009 1.00 87.62 114 ASP A CA 1
ATOM 834 C C . ASP A 1 114 ? -5.453 -3.072 -18.910 1.00 87.62 114 ASP A C 1
ATOM 836 O O . ASP A 1 114 ? -4.763 -4.067 -19.122 1.00 87.62 114 ASP A O 1
ATOM 840 N N . SER A 1 115 ? -6.074 -2.886 -17.741 1.00 84.88 115 SER A N 1
ATOM 841 C CA . SER A 1 115 ? -5.909 -3.751 -16.562 1.00 84.88 115 SER A CA 1
ATOM 842 C C . SER A 1 115 ? -4.488 -3.762 -15.978 1.00 84.88 115 SER A C 1
ATOM 844 O O . SER A 1 115 ? -4.126 -4.672 -15.222 1.00 84.88 115 SER A O 1
ATOM 846 N N . LEU A 1 116 ? -3.675 -2.749 -16.288 1.00 86.94 116 LEU A N 1
ATOM 847 C CA . LEU A 1 116 ? -2.373 -2.549 -15.663 1.00 86.94 116 LEU A CA 1
ATOM 848 C C . LEU A 1 116 ? -2.481 -1.581 -14.481 1.00 86.94 116 LEU A C 1
ATOM 850 O O . LEU A 1 116 ? -3.264 -0.630 -14.497 1.00 86.94 116 LEU A O 1
ATOM 854 N N . LEU A 1 117 ? -1.657 -1.814 -13.461 1.00 89.00 117 LEU A N 1
ATOM 855 C CA . LEU A 1 117 ? -1.512 -0.916 -12.323 1.00 89.00 117 LEU A CA 1
ATOM 856 C C . LEU A 1 117 ? -0.374 0.069 -12.606 1.00 89.00 117 LEU A C 1
ATOM 858 O O . LEU A 1 117 ? 0.800 -0.304 -12.684 1.00 89.00 117 LEU A O 1
ATOM 862 N N . TYR A 1 118 ? -0.721 1.340 -12.745 1.00 89.25 118 TYR A N 1
ATOM 863 C CA . TYR A 1 118 ? 0.211 2.442 -12.943 1.00 89.25 118 TYR A CA 1
ATOM 864 C C . TYR A 1 118 ? 0.662 2.982 -11.597 1.00 89.25 118 TYR A C 1
ATOM 866 O O . TYR A 1 118 ? -0.178 3.271 -10.746 1.00 89.25 118 TYR A O 1
ATOM 874 N N . VAL A 1 119 ? 1.976 3.145 -11.411 1.00 89.94 119 VAL A N 1
ATOM 875 C CA . VAL A 1 119 ? 2.543 3.645 -10.154 1.00 89.94 119 VAL A CA 1
ATOM 876 C C . VAL A 1 119 ? 3.514 4.791 -10.406 1.00 89.94 119 VAL A C 1
ATOM 878 O O . VAL A 1 119 ? 4.442 4.676 -11.214 1.00 89.94 119 VAL A O 1
ATOM 881 N N . THR A 1 120 ? 3.321 5.897 -9.687 1.00 89.38 120 THR A N 1
ATOM 882 C CA . THR A 1 120 ? 4.262 7.023 -9.675 1.00 89.38 120 THR A CA 1
ATOM 883 C C . THR A 1 120 ? 5.316 6.838 -8.593 1.00 89.38 120 THR A C 1
ATOM 885 O O . THR A 1 120 ? 5.031 6.305 -7.520 1.00 89.38 120 THR A O 1
ATOM 888 N N . GLN A 1 121 ? 6.543 7.294 -8.832 1.00 87.81 121 GLN A N 1
ATOM 889 C CA . GLN A 1 121 ? 7.638 7.151 -7.870 1.00 87.81 121 GLN A CA 1
ATOM 890 C C . GLN A 1 121 ? 8.566 8.369 -7.890 1.00 87.81 121 GLN A C 1
ATOM 892 O O . GLN A 1 121 ? 8.728 8.982 -8.942 1.00 87.81 121 GLN A O 1
ATOM 897 N N . TRP A 1 122 ? 9.158 8.740 -6.749 1.00 83.81 122 TRP A N 1
ATOM 898 C CA . TRP A 1 122 ? 9.955 9.976 -6.675 1.00 83.81 122 TRP A CA 1
ATOM 899 C C . TRP A 1 122 ? 11.427 9.749 -6.998 1.00 83.81 122 TRP A C 1
ATOM 901 O O . TRP A 1 122 ? 12.067 10.594 -7.619 1.00 83.81 122 TRP A O 1
ATOM 911 N N . GLY A 1 123 ? 11.995 8.628 -6.550 1.00 75.19 123 GLY A N 1
ATOM 912 C CA . GLY A 1 123 ? 13.443 8.429 -6.561 1.00 75.19 123 GLY A CA 1
ATOM 913 C C . GLY A 1 123 ? 14.046 8.101 -7.932 1.00 75.19 123 GLY A C 1
ATOM 914 O O . GLY A 1 123 ? 15.246 7.847 -8.028 1.00 75.19 123 GLY A O 1
ATOM 915 N N . THR A 1 124 ? 13.246 8.090 -9.001 1.00 70.00 124 THR A N 1
ATOM 916 C CA . THR A 1 124 ? 13.737 7.988 -10.383 1.00 70.00 124 THR A CA 1
ATOM 917 C C . THR A 1 124 ? 12.934 8.905 -11.303 1.00 70.00 124 THR A C 1
ATOM 919 O O . THR A 1 124 ? 11.817 9.290 -10.978 1.00 70.00 124 THR A O 1
ATOM 922 N N . THR A 1 125 ? 13.459 9.195 -12.494 1.00 66.19 125 THR A N 1
ATOM 923 C CA . THR A 1 125 ? 12.733 9.948 -13.531 1.00 66.19 125 THR A CA 1
ATOM 924 C C . THR A 1 125 ? 11.708 9.109 -14.303 1.00 66.19 125 THR A C 1
ATOM 926 O O . THR A 1 125 ? 10.986 9.652 -15.135 1.00 66.19 125 THR A O 1
ATOM 929 N N . GLN A 1 126 ? 11.635 7.794 -14.067 1.00 67.94 126 GLN A N 1
ATOM 930 C CA . GLN A 1 126 ? 10.759 6.887 -14.809 1.00 67.94 126 GLN A CA 1
ATOM 931 C C . GLN A 1 126 ? 9.728 6.249 -13.886 1.00 67.94 126 GLN A C 1
ATOM 933 O O . GLN A 1 126 ? 10.068 5.408 -13.057 1.00 67.94 126 GLN A O 1
ATOM 938 N N . ASN A 1 127 ? 8.455 6.575 -14.088 1.00 70.81 127 ASN A N 1
ATOM 939 C CA . ASN A 1 127 ? 7.355 5.825 -13.486 1.00 70.81 127 ASN A CA 1
ATOM 940 C C . ASN A 1 127 ? 7.299 4.399 -14.061 1.00 70.81 127 ASN A C 1
ATOM 942 O O . ASN A 1 127 ? 7.765 4.151 -15.177 1.00 70.81 127 ASN A O 1
ATOM 946 N N . LYS A 1 128 ? 6.763 3.449 -13.290 1.00 72.81 128 LYS A N 1
ATOM 947 C CA . LYS A 1 128 ? 6.705 2.031 -13.674 1.00 72.81 128 LYS A CA 1
ATOM 948 C C . LYS A 1 128 ? 5.256 1.559 -13.758 1.00 72.81 128 LYS A C 1
ATOM 950 O O . LYS A 1 128 ? 4.385 2.049 -13.043 1.00 72.81 128 LYS A O 1
ATOM 955 N N . VAL A 1 129 ? 5.023 0.584 -14.631 1.00 70.38 129 VAL A N 1
ATOM 956 C CA . VAL A 1 129 ? 3.729 -0.077 -14.820 1.00 70.38 129 VAL A CA 1
ATOM 957 C C . VAL A 1 129 ? 3.872 -1.516 -14.353 1.00 70.38 129 VAL A C 1
ATOM 959 O O . VAL A 1 129 ? 4.812 -2.199 -14.757 1.00 70.38 129 VAL A O 1
ATOM 962 N N . CYS A 1 130 ? 2.970 -1.961 -13.486 1.00 65.62 130 CYS A N 1
ATOM 963 C CA . CYS A 1 130 ? 2.926 -3.331 -13.000 1.00 65.62 130 CYS A CA 1
ATOM 964 C C . CYS A 1 130 ? 1.735 -4.052 -13.636 1.00 65.62 130 CYS A C 1
ATOM 966 O O . CYS A 1 130 ? 0.618 -3.535 -13.642 1.00 65.62 130 CYS A O 1
ATOM 968 N N . ALA A 1 131 ? 1.958 -5.247 -14.178 1.00 60.56 131 ALA A N 1
ATOM 969 C CA . ALA A 1 131 ? 0.868 -6.050 -14.711 1.00 60.56 131 ALA A CA 1
ATOM 970 C C . ALA A 1 131 ? 0.131 -6.757 -13.572 1.00 60.56 131 ALA A C 1
ATOM 972 O O . ALA A 1 131 ? 0.736 -7.520 -12.818 1.00 60.56 131 ALA A O 1
ATOM 973 N N . SER A 1 132 ? -1.183 -6.544 -13.473 1.00 55.12 132 SER A N 1
ATOM 974 C CA . SER A 1 132 ? -2.029 -7.402 -12.651 1.00 55.12 132 SER A CA 1
ATOM 975 C C . SER A 1 132 ? -2.319 -8.678 -13.451 1.00 55.12 132 SER A C 1
ATOM 977 O O . SER A 1 132 ? -2.986 -8.654 -14.486 1.00 55.12 132 SER A O 1
ATOM 979 N N . ILE A 1 133 ? -1.770 -9.823 -13.033 1.00 52.16 133 ILE A N 1
ATOM 980 C CA . ILE A 1 133 ? -2.006 -11.100 -13.727 1.00 52.16 133 ILE A CA 1
ATOM 981 C C . ILE A 1 133 ? -3.351 -11.705 -13.313 1.00 52.16 133 ILE A C 1
ATOM 983 O O . ILE A 1 133 ? -3.434 -12.811 -12.795 1.00 52.16 133 ILE A O 1
ATOM 987 N N . TRP A 1 134 ? -4.436 -10.958 -13.500 1.00 47.88 134 TRP A N 1
ATOM 988 C CA . TRP A 1 134 ? -5.773 -11.422 -13.120 1.00 47.88 134 TRP A CA 1
ATOM 989 C C . TRP A 1 134 ? -6.608 -11.879 -14.326 1.00 47.88 134 TRP A C 1
ATOM 991 O O . TRP A 1 134 ? -7.393 -12.814 -14.218 1.00 47.88 134 TRP A O 1
ATOM 1001 N N . MET A 1 135 ? -6.340 -11.339 -15.521 1.00 44.72 135 MET A N 1
ATOM 1002 C CA . MET A 1 135 ? -7.013 -11.743 -16.769 1.00 44.72 135 MET A CA 1
ATOM 1003 C C . MET A 1 135 ? -6.418 -13.004 -17.429 1.00 44.72 135 MET A C 1
ATOM 1005 O O . MET A 1 135 ? -7.008 -13.550 -18.355 1.00 44.72 135 MET A O 1
ATOM 1009 N N . ALA A 1 136 ? -5.249 -13.493 -16.997 1.00 37.44 136 ALA A N 1
ATOM 1010 C CA . ALA A 1 136 ? -4.525 -14.548 -17.723 1.00 37.44 136 ALA A CA 1
ATOM 1011 C C . ALA A 1 136 ? -4.962 -15.989 -17.392 1.00 37.44 136 ALA A C 1
ATOM 1013 O O . ALA A 1 136 ? -4.474 -16.928 -18.016 1.00 37.44 136 ALA A O 1
ATOM 1014 N N . ARG A 1 137 ? -5.859 -16.198 -16.417 1.00 41.38 137 ARG A N 1
ATOM 1015 C CA . ARG A 1 137 ? -6.212 -17.553 -15.948 1.00 41.38 137 ARG A CA 1
ATOM 1016 C C . ARG A 1 137 ? -7.540 -18.096 -16.499 1.00 41.38 137 ARG A C 1
ATOM 1018 O O . ARG A 1 137 ? -7.880 -19.230 -16.187 1.00 41.38 137 ARG A O 1
ATOM 1025 N N . SER A 1 138 ? -8.262 -17.343 -17.338 1.00 39.16 138 SER A N 1
ATOM 1026 C CA . SER A 1 138 ? -9.550 -17.778 -17.913 1.00 39.16 138 SER A CA 1
ATOM 1027 C C . SER A 1 138 ? -9.513 -18.197 -19.393 1.00 39.16 138 SER A C 1
ATOM 1029 O O . SER A 1 138 ? -10.540 -18.636 -19.899 1.00 39.16 138 SER A O 1
ATOM 1031 N N . TRP A 1 139 ? -8.368 -18.125 -20.089 1.00 44.41 139 TRP A N 1
ATOM 1032 C CA . TRP A 1 139 ? -8.288 -18.449 -21.530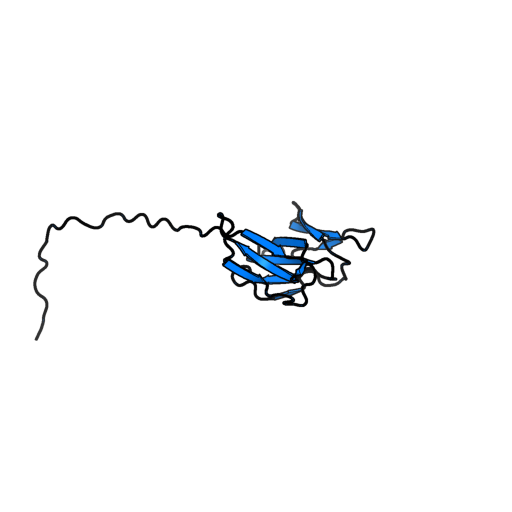 1.00 44.41 139 TRP A CA 1
ATOM 1033 C C . TRP A 1 139 ? -7.171 -19.426 -21.948 1.00 44.41 139 TRP A C 1
ATOM 1035 O O . TRP A 1 139 ? -7.055 -19.741 -23.127 1.00 44.41 139 TRP A O 1
ATOM 1045 N N . MET A 1 140 ? -6.385 -19.987 -21.021 1.00 40.06 140 MET A N 1
ATOM 1046 C CA . MET A 1 140 ? -5.352 -20.995 -21.346 1.00 40.06 140 MET A CA 1
ATOM 1047 C C . MET A 1 140 ? -5.852 -22.451 -21.272 1.00 40.06 140 MET A C 1
ATOM 1049 O O . MET A 1 140 ? -5.142 -23.320 -20.769 1.00 40.06 140 MET A O 1
ATOM 1053 N N . SER A 1 141 ? -7.065 -22.753 -21.751 1.00 48.69 141 SER A N 1
ATOM 1054 C CA . SER A 1 141 ? -7.547 -24.149 -21.790 1.00 48.69 141 SER A CA 1
ATOM 1055 C C . SER A 1 141 ? -8.359 -24.580 -23.015 1.00 48.69 141 SER A C 1
ATOM 1057 O O . SER A 1 141 ? -8.938 -25.663 -22.981 1.00 48.69 141 SER A O 1
ATOM 1059 N N . SER A 1 142 ? -8.376 -23.836 -24.124 1.00 44.25 142 SER A N 1
ATOM 1060 C CA . SER A 1 142 ? -8.863 -24.411 -25.388 1.00 44.25 142 SER A CA 1
ATOM 1061 C C . SER A 1 142 ? -7.701 -25.063 -26.151 1.00 44.25 142 SER A C 1
ATOM 1063 O O . SER A 1 142 ? -6.801 -24.332 -26.578 1.00 44.25 142 SER A O 1
ATOM 1065 N N . PRO A 1 143 ? -7.674 -26.400 -26.333 1.00 49.91 143 PRO A N 1
ATOM 1066 C CA . PRO A 1 143 ? -6.749 -27.024 -27.275 1.00 49.91 143 PRO A CA 1
ATOM 1067 C C . PRO A 1 143 ? -7.042 -26.532 -28.707 1.00 49.91 143 PRO A C 1
ATOM 1069 O O . PRO A 1 143 ? -8.182 -26.146 -28.990 1.00 49.91 143 PRO A O 1
ATOM 1072 N N . PRO A 1 144 ? -6.038 -26.506 -29.603 1.00 52.00 144 PRO A N 1
ATOM 1073 C CA . PRO A 1 144 ? -6.243 -26.088 -30.985 1.00 52.00 144 PRO A CA 1
ATOM 1074 C C . PRO A 1 144 ? -7.258 -27.014 -31.667 1.00 52.00 144 PRO A C 1
ATOM 1076 O O . PRO A 1 144 ? -7.183 -28.233 -31.521 1.00 52.00 144 PRO A O 1
ATOM 1079 N N . LEU A 1 145 ? -8.218 -26.421 -32.378 1.00 53.44 145 LEU A N 1
ATOM 1080 C CA . LEU A 1 145 ? -9.092 -27.150 -33.292 1.00 53.44 145 LEU A CA 1
ATOM 1081 C C . LEU A 1 145 ? -8.238 -27.609 -34.482 1.00 53.44 145 LEU A C 1
ATOM 1083 O O . LEU A 1 145 ? -7.547 -26.779 -35.079 1.00 53.44 145 LEU A O 1
ATOM 1087 N N . GLU A 1 146 ? -8.261 -28.913 -34.763 1.00 58.75 146 GLU A N 1
ATOM 1088 C CA . GLU A 1 146 ? -7.759 -29.494 -36.017 1.00 58.75 146 GLU A CA 1
ATOM 1089 C C . GLU A 1 146 ? -8.599 -29.052 -37.222 1.00 58.75 146 GLU A C 1
ATOM 1091 O O . GLU A 1 146 ? -9.834 -28.886 -37.062 1.00 58.75 146 GLU A O 1
#

Secondary structure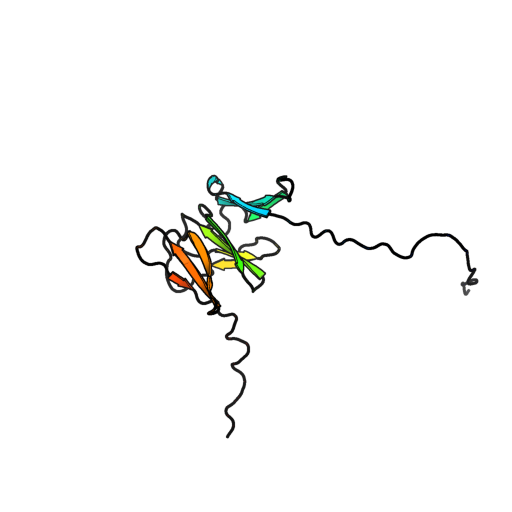 (DSSP, 8-state):
---------------S----------EEEEEETTTTEEEEEETT--EEEEEE-TTGGG--SEEEEEE-TTSEEEEEETT-SS-EEEETTT--EEEES--SS--SSEEEEEE-TTSEEEEEESSSS--EEEE-TTGGGSSTT-PPP-

Foldseek 3Di:
DDDDDDDDDDDDDDDPDDPPPPPPQDWDWDFDQVQLFIWIAGPVGHTPGTQAHRCALNRHRWADWDQDPVQWIWTFHQCAFFIWIAHNPRRHTDHGPDPDGTAHRWHDWDQDPVRWIWIDHDPDPDTDIHHDCPPVPPPPPDDDDD

Sequence (146 aa):
MRTLPTIALFCCTALWSAIAVAQTDHEVLVNSRGTNAVLRYDLSGNFLGEFVAAGSGGLVGPEDIFFHPDGSVLVTGFGNTAIKRYDGATGGFLGDFSTGYLLNTPSKMSMGPDSLLYVTQWGTTQNKVCASIWMARSWMSSPPLE

pLDDT: mean 78.45, std 21.8, range [31.2, 97.81]

Radius of gyration: 24.13 Å; chains: 1; bounding box: 67×52×62 Å